Protein AF-A0A2X4TNL6-F1 (afdb_monomer_lite)

Sequence (134 aa):
MRFVDEYRAPEQVMQLIERLRERAAHLPYTAERPLRIMEVCGGHTHAIFKFGLDQLLPENVEFIHGPGCPVCVLPMGRIDSCVEIASHPEVIFCTFGDAMRVPGKQGVAVAGQSARRGCPYCLFTDGRAEAGAG

Secondary structure (DSSP, 8-state):
-TTTTGGG-HHHHHHHHHHHHHHHTTSS--SSS-EEEEE--HHHHHHHHHHTHHHHS-TTEEEEE-S--TTTT--HHHHHHHHHHTT-TT--EEEETTGGG-B-TTS-BHHHHHHHHT--EEEEETTEEEEE--

Radius of gyration: 21.75 Å; chains: 1; bounding box: 44×30×56 Å

Organism: NCBI:txid59203

Foldseek 3Di:
DVCPCVVPPVVVVLVVLVVQVVVLVPDPFDLVRAAEDEDQAVVVVCVCVVVVVQVSHDSRYHYDYDNNDPLVPDDLVVQVVLLVQQLDQPDAAEEAPVQQCDAHPVRDGSVNNCVVRQHWYWHCDPNDTHIDTD

pLDDT: mean 88.65, std 8.31, range [55.06, 96.75]

InterPro domains:
  IPR002780 Hydrogenase formation HypD protein [PF01924] (14-107)
  IPR002780 Hydrogenase formation HypD protein [PTHR30149] (1-107)
  IPR042243 HypD, domain 1 [G3DSA:3.40.50.11750] (1-112)

Structure (mmCIF, N/CA/C/O backbone):
data_AF-A0A2X4TNL6-F1
#
_entry.id   AF-A0A2X4TNL6-F1
#
loop_
_atom_site.group_PDB
_atom_site.id
_atom_site.type_symbol
_atom_site.label_atom_id
_atom_site.label_alt_id
_atom_site.label_comp_id
_atom_site.label_asym_id
_atom_site.label_entity_id
_atom_site.label_seq_id
_atom_site.pdbx_PDB_ins_code
_atom_site.Cartn_x
_atom_site.Cartn_y
_atom_site.Cartn_z
_atom_site.occupancy
_atom_site.B_iso_or_equiv
_atom_site.auth_seq_id
_atom_site.auth_comp_id
_atom_site.auth_asym_id
_atom_site.auth_atom_id
_atom_site.pdbx_PDB_model_num
ATOM 1 N N . MET A 1 1 ? -13.263 -16.300 -10.314 1.00 64.06 1 MET A N 1
ATOM 2 C CA . MET A 1 1 ? -13.152 -15.074 -11.145 1.00 64.06 1 MET A CA 1
ATOM 3 C C . MET A 1 1 ? -12.959 -15.505 -12.596 1.00 64.06 1 MET A C 1
ATOM 5 O O . MET A 1 1 ? -12.235 -16.463 -12.811 1.00 64.06 1 MET A O 1
ATOM 9 N N . ARG A 1 2 ? -13.603 -14.848 -13.571 1.00 68.31 2 ARG A N 1
ATOM 10 C CA . ARG A 1 2 ? -13.721 -15.333 -14.966 1.00 68.31 2 ARG A CA 1
ATOM 11 C C . ARG A 1 2 ? -12.469 -15.144 -15.854 1.00 68.31 2 ARG A C 1
ATOM 13 O O . ARG A 1 2 ? -12.486 -15.604 -16.982 1.00 68.31 2 ARG A O 1
ATOM 20 N N . PHE A 1 3 ? -11.392 -14.531 -15.356 1.00 81.06 3 PHE A N 1
ATOM 21 C CA . PHE A 1 3 ? -10.193 -14.214 -16.160 1.00 81.06 3 PHE A CA 1
ATOM 22 C C . PHE A 1 3 ? -8.873 -14.393 -15.394 1.00 81.06 3 PHE A C 1
ATOM 24 O O . PHE A 1 3 ? -7.870 -13.765 -15.713 1.00 81.06 3 PHE A O 1
ATOM 31 N N . VAL A 1 4 ? -8.872 -15.194 -14.323 1.00 79.19 4 VAL A N 1
ATOM 32 C CA . VAL A 1 4 ? -7.678 -15.331 -13.469 1.00 79.19 4 VAL A CA 1
ATOM 33 C C . VAL A 1 4 ? -6.523 -15.959 -14.232 1.00 79.19 4 VAL A C 1
ATOM 35 O O . VAL A 1 4 ? -5.404 -15.480 -14.104 1.00 79.19 4 VAL A O 1
ATOM 38 N N . ASP A 1 5 ? -6.803 -17.001 -15.010 1.00 80.75 5 ASP A N 1
ATOM 39 C CA . ASP A 1 5 ? -5.764 -17.763 -15.699 1.00 80.75 5 ASP A CA 1
ATOM 40 C C . ASP A 1 5 ? -5.174 -16.967 -16.868 1.00 80.75 5 ASP A C 1
ATOM 42 O O . ASP A 1 5 ? -3.963 -16.944 -17.044 1.00 80.75 5 ASP A O 1
ATOM 46 N N . GLU A 1 6 ? -6.015 -16.230 -17.601 1.00 84.69 6 GLU A N 1
ATOM 47 C CA . GLU A 1 6 ? -5.588 -15.362 -18.703 1.00 84.69 6 GLU A CA 1
ATOM 48 C C . GLU A 1 6 ? -4.658 -14.246 -18.210 1.00 84.69 6 GLU A C 1
ATOM 50 O O . GLU A 1 6 ? -3.510 -14.174 -18.629 1.00 84.69 6 GLU A O 1
ATOM 55 N N . TYR A 1 7 ? -5.087 -13.437 -17.234 1.00 84.06 7 TYR A N 1
ATOM 56 C CA . TYR A 1 7 ? -4.267 -12.329 -16.718 1.00 84.06 7 TYR A CA 1
ATOM 57 C C . TYR A 1 7 ? -3.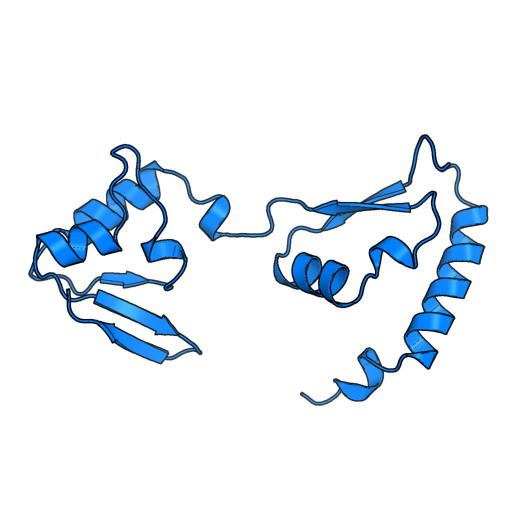088 -12.765 -15.835 1.00 84.06 7 TYR A C 1
ATOM 59 O O . TYR A 1 7 ? -2.334 -11.915 -15.356 1.00 84.06 7 TYR A O 1
ATOM 67 N N . ARG A 1 8 ? -2.924 -14.069 -15.588 1.00 84.12 8 ARG A N 1
ATOM 68 C CA . ARG A 1 8 ? -1.765 -14.642 -14.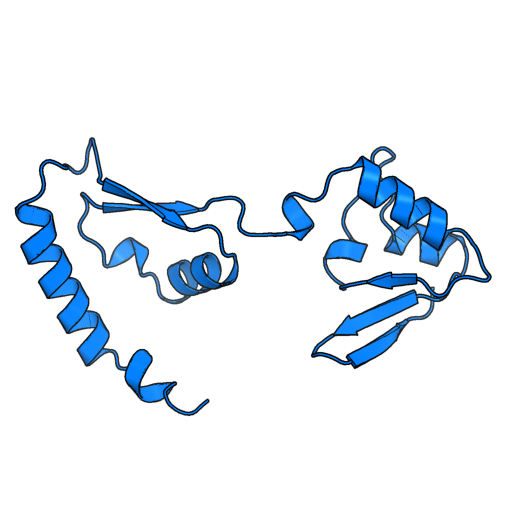886 1.00 84.12 8 ARG A CA 1
ATOM 69 C C . ARG A 1 8 ? -0.911 -15.536 -15.783 1.00 84.12 8 ARG A C 1
ATOM 71 O O . ARG A 1 8 ? 0.019 -16.158 -15.273 1.00 84.12 8 ARG A O 1
ATOM 78 N N . ALA A 1 9 ? -1.201 -15.592 -17.084 1.00 90.44 9 ALA A N 1
ATOM 79 C CA . ALA A 1 9 ? -0.437 -16.386 -18.032 1.00 90.44 9 ALA A CA 1
ATOM 80 C C . ALA A 1 9 ? 1.007 -15.851 -18.126 1.00 90.44 9 ALA A C 1
ATOM 82 O O . ALA A 1 9 ? 1.207 -14.699 -18.535 1.00 90.44 9 ALA A O 1
ATOM 83 N N . PRO A 1 10 ? 2.026 -16.648 -17.754 1.00 90.31 10 PRO A N 1
ATOM 84 C CA . PRO A 1 10 ? 3.409 -16.184 -17.726 1.00 90.31 10 PRO A CA 1
ATOM 85 C C . PRO A 1 10 ? 3.901 -15.774 -19.117 1.00 90.31 10 PRO A C 1
ATOM 87 O O . PRO A 1 10 ? 4.664 -14.820 -19.235 1.00 90.31 10 PRO A O 1
ATOM 90 N N . GLU A 1 11 ? 3.421 -16.423 -20.180 1.00 93.44 11 GLU A N 1
ATOM 91 C CA . GLU A 1 11 ? 3.791 -16.093 -21.557 1.00 93.44 11 GLU A CA 1
ATOM 92 C C . GLU A 1 11 ? 3.368 -14.665 -21.923 1.00 93.44 11 GLU A C 1
ATOM 94 O O . GLU A 1 11 ? 4.143 -13.921 -22.524 1.00 93.44 11 GLU A O 1
ATOM 99 N N . GLN A 1 12 ? 2.163 -14.256 -21.517 1.00 91.62 12 GLN A N 1
ATOM 100 C CA . GLN A 1 12 ? 1.649 -12.909 -21.774 1.00 91.62 12 GLN A CA 1
ATOM 101 C C . GLN A 1 12 ? 2.406 -11.855 -20.959 1.00 91.62 12 GLN A C 1
ATOM 103 O O . GLN A 1 12 ? 2.713 -10.777 -21.471 1.00 91.62 12 GLN A O 1
ATOM 108 N N . VAL A 1 13 ? 2.750 -12.176 -19.707 1.00 91.56 13 VAL A N 1
ATOM 109 C CA . VAL A 1 13 ? 3.561 -11.298 -18.853 1.00 91.56 13 VAL A CA 1
ATOM 110 C C . VAL A 1 13 ? 4.936 -11.076 -19.479 1.00 91.56 13 VAL A C 1
ATOM 112 O O . VAL A 1 13 ? 5.353 -9.931 -19.633 1.00 91.56 13 VAL A O 1
ATOM 115 N N . MET A 1 14 ? 5.617 -12.140 -19.911 1.00 92.75 14 MET A N 1
ATOM 116 C CA . MET A 1 14 ? 6.944 -12.022 -20.522 1.00 92.75 14 MET A CA 1
ATOM 117 C C . MET A 1 14 ? 6.908 -11.239 -21.841 1.00 92.75 14 MET A C 1
ATOM 119 O O . MET A 1 14 ? 7.765 -10.386 -22.063 1.00 92.75 14 MET A O 1
ATOM 123 N N . GLN A 1 15 ? 5.883 -11.438 -22.677 1.00 94.69 15 GLN A N 1
ATOM 124 C CA . GLN A 1 15 ? 5.680 -10.623 -23.883 1.00 94.69 15 GLN A CA 1
ATOM 125 C C . GLN A 1 15 ? 5.506 -9.132 -23.559 1.00 94.69 15 GLN A C 1
ATOM 127 O O . GLN A 1 15 ? 6.027 -8.271 -24.272 1.00 94.69 15 GLN A O 1
ATOM 132 N N . LEU A 1 16 ? 4.789 -8.810 -22.479 1.00 94.06 16 LEU A N 1
ATOM 133 C CA . LEU A 1 16 ? 4.620 -7.430 -22.037 1.00 94.06 16 LEU A CA 1
ATOM 134 C C . LEU A 1 16 ? 5.938 -6.832 -21.528 1.00 94.06 16 LEU A C 1
ATOM 136 O O . LEU A 1 16 ? 6.232 -5.682 -21.849 1.00 94.06 16 LEU A O 1
ATOM 140 N N . ILE A 1 17 ? 6.740 -7.599 -20.786 1.00 93.81 17 ILE A N 1
ATOM 141 C CA . ILE A 1 17 ? 8.054 -7.160 -20.295 1.00 93.81 17 ILE A CA 1
ATOM 142 C C . ILE A 1 17 ? 9.001 -6.824 -21.453 1.00 93.81 17 ILE A C 1
ATOM 144 O O . ILE A 1 17 ? 9.621 -5.760 -21.424 1.00 93.81 17 ILE A O 1
ATOM 148 N N . GLU A 1 18 ? 9.073 -7.651 -22.500 1.00 95.19 18 GLU A N 1
ATOM 149 C CA . GLU A 1 18 ? 9.909 -7.331 -23.669 1.00 95.19 18 GLU A CA 1
ATOM 150 C C . GLU A 1 18 ? 9.454 -6.039 -24.350 1.00 95.19 18 GLU A C 1
ATOM 152 O O . GLU A 1 18 ? 10.257 -5.145 -24.623 1.00 95.19 18 GLU A O 1
ATOM 157 N N . ARG A 1 19 ? 8.140 -5.869 -24.521 1.00 95.81 19 ARG A N 1
ATOM 158 C CA . ARG A 1 19 ? 7.587 -4.637 -25.088 1.00 95.81 19 ARG A CA 1
ATOM 159 C C . ARG A 1 19 ? 7.884 -3.412 -24.222 1.00 95.81 19 ARG A C 1
ATOM 161 O O . ARG A 1 19 ? 8.090 -2.318 -24.750 1.00 95.81 19 ARG A O 1
ATOM 168 N N . LEU A 1 20 ? 7.892 -3.569 -22.899 1.00 94.69 20 LEU A N 1
ATOM 169 C CA . LEU A 1 20 ? 8.273 -2.503 -21.976 1.00 94.69 20 LEU A CA 1
ATOM 170 C C . LEU A 1 20 ? 9.756 -2.151 -22.113 1.00 94.69 20 LEU A C 1
ATOM 172 O O . LEU A 1 20 ? 10.064 -0.963 -22.144 1.00 94.69 20 LEU A O 1
ATOM 176 N N . ARG A 1 21 ? 10.656 -3.131 -22.272 1.00 94.56 21 ARG A N 1
ATOM 177 C CA . ARG A 1 21 ? 12.091 -2.889 -22.520 1.00 94.56 21 ARG A CA 1
ATOM 178 C C . ARG A 1 21 ? 12.331 -2.115 -23.809 1.00 94.56 21 ARG A C 1
ATOM 180 O O . ARG A 1 21 ? 13.025 -1.100 -23.782 1.00 94.56 21 ARG A O 1
ATOM 187 N N . GLU A 1 22 ? 11.702 -2.534 -24.907 1.00 95.94 22 GLU A N 1
ATOM 188 C CA . GLU A 1 22 ? 11.789 -1.835 -26.195 1.00 95.94 22 GLU A CA 1
ATOM 189 C C . GLU A 1 22 ? 11.332 -0.376 -26.074 1.00 95.94 22 GLU A C 1
ATOM 191 O O . GLU A 1 22 ? 12.008 0.547 -26.522 1.00 95.94 22 GLU A O 1
ATOM 196 N N . ARG A 1 23 ? 10.187 -0.141 -25.423 1.00 95.12 23 ARG A N 1
ATOM 197 C CA . ARG A 1 23 ? 9.654 1.214 -25.232 1.00 95.12 23 ARG A CA 1
ATOM 198 C C . ARG A 1 23 ? 10.524 2.053 -24.303 1.00 95.12 23 ARG A C 1
ATOM 200 O O . ARG A 1 23 ? 10.742 3.227 -24.593 1.00 95.12 23 ARG A O 1
ATOM 207 N N . ALA A 1 24 ? 11.003 1.471 -23.208 1.00 94.25 24 ALA A N 1
ATOM 208 C CA . ALA A 1 24 ? 11.782 2.175 -22.200 1.00 94.25 24 ALA A CA 1
ATOM 209 C C . ALA A 1 24 ? 13.129 2.667 -22.743 1.00 94.25 24 ALA A C 1
ATOM 211 O O . ALA A 1 24 ? 13.577 3.737 -22.336 1.00 94.25 24 ALA A O 1
ATOM 212 N N . ALA A 1 25 ? 13.725 1.961 -23.711 1.00 93.44 25 ALA A N 1
ATOM 213 C CA . ALA A 1 25 ? 14.950 2.385 -24.395 1.00 93.44 25 ALA A CA 1
ATOM 214 C C . ALA A 1 25 ? 14.795 3.699 -25.188 1.00 93.44 25 ALA A C 1
ATOM 216 O O . ALA A 1 25 ? 15.779 4.385 -25.456 1.00 93.44 25 ALA A O 1
ATOM 217 N N . HIS A 1 26 ? 13.567 4.069 -25.561 1.00 95.31 26 HIS A N 1
ATOM 218 C CA . HIS A 1 26 ? 13.277 5.307 -26.290 1.00 95.31 26 HIS A CA 1
ATOM 219 C C . HIS A 1 26 ? 12.884 6.478 -25.382 1.00 95.31 26 HIS A C 1
ATOM 221 O O . HIS A 1 26 ? 12.623 7.577 -25.876 1.00 95.31 26 HIS A O 1
ATOM 227 N N . LEU A 1 27 ? 12.804 6.262 -24.068 1.00 94.31 27 LEU A N 1
ATOM 228 C CA . LEU A 1 27 ? 12.458 7.310 -23.118 1.00 94.31 27 LEU A CA 1
ATOM 229 C C . LEU A 1 27 ? 13.718 8.022 -22.601 1.00 94.31 27 LEU A C 1
ATOM 231 O O . LEU A 1 27 ? 14.768 7.399 -22.462 1.00 94.31 27 LEU A O 1
ATOM 235 N N . PRO A 1 28 ? 13.632 9.313 -22.235 1.00 96.00 28 PRO A N 1
ATOM 236 C CA . PRO A 1 28 ? 14.771 10.085 -21.736 1.00 96.00 28 PRO A CA 1
ATOM 237 C C . PRO A 1 28 ? 15.074 9.806 -20.247 1.00 96.00 28 PRO A C 1
ATOM 239 O O . PRO A 1 28 ? 15.390 10.733 -19.495 1.00 96.00 28 PRO A O 1
ATOM 242 N N . TYR A 1 29 ? 14.934 8.557 -19.797 1.00 96.75 29 TYR A N 1
ATOM 243 C CA . TYR A 1 29 ? 15.192 8.120 -18.420 1.00 96.75 29 TYR A CA 1
ATOM 244 C C . TYR A 1 29 ? 16.347 7.122 -18.395 1.00 96.75 29 TYR A C 1
ATOM 246 O O . TYR A 1 29 ? 16.470 6.288 -19.293 1.00 96.75 29 TYR A O 1
ATOM 254 N N . THR A 1 30 ? 17.174 7.199 -17.356 1.00 95.44 30 THR A N 1
ATOM 255 C CA . THR A 1 30 ? 18.348 6.335 -17.150 1.00 95.44 30 THR A CA 1
ATOM 256 C C . THR A 1 30 ? 18.246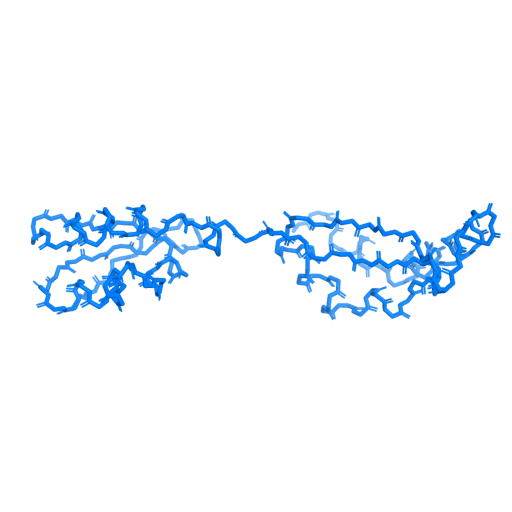 5.625 -15.804 1.00 95.44 30 THR A C 1
ATOM 258 O O . THR A 1 30 ? 17.350 5.936 -15.021 1.00 95.44 30 THR A O 1
ATOM 261 N N . ALA A 1 31 ? 19.160 4.700 -15.512 1.00 93.56 31 ALA A N 1
ATOM 262 C CA . ALA A 1 31 ? 19.216 4.045 -14.205 1.00 93.56 31 ALA A CA 1
ATOM 263 C C . ALA A 1 31 ? 19.464 5.049 -13.057 1.00 93.56 31 ALA A C 1
ATOM 265 O O . ALA A 1 31 ? 18.923 4.902 -11.967 1.00 93.56 31 ALA A O 1
ATOM 266 N N . GLU A 1 32 ? 20.219 6.127 -13.303 1.00 96.19 32 GLU A N 1
ATOM 267 C CA . GLU A 1 32 ? 20.485 7.182 -12.311 1.00 96.19 32 GLU A CA 1
ATOM 268 C C . GLU A 1 32 ? 19.304 8.150 -12.141 1.00 96.19 32 GLU A C 1
ATOM 270 O O . GLU A 1 32 ? 19.196 8.846 -11.128 1.00 96.19 32 GLU A O 1
ATOM 275 N N . ARG A 1 33 ? 18.420 8.228 -13.143 1.00 96.50 33 ARG A N 1
ATOM 276 C CA . ARG A 1 33 ? 17.232 9.089 -13.140 1.00 96.50 33 ARG A CA 1
ATOM 277 C C . ARG A 1 33 ? 16.042 8.354 -13.771 1.00 96.50 33 ARG A C 1
ATOM 279 O O . ARG A 1 33 ? 15.629 8.713 -14.884 1.00 96.50 33 ARG A O 1
ATOM 286 N N . PRO A 1 34 ? 15.500 7.338 -13.079 1.00 96.44 34 PRO A N 1
ATOM 287 C CA . PRO A 1 34 ? 14.482 6.464 -13.640 1.00 96.44 34 PRO A CA 1
ATOM 288 C C . PRO A 1 34 ? 13.130 7.171 -13.777 1.00 96.44 34 PRO A C 1
ATOM 290 O O . PRO A 1 34 ? 12.829 8.156 -13.090 1.00 96.44 34 PRO A O 1
ATOM 293 N N . LEU A 1 35 ? 12.283 6.642 -14.661 1.00 96.75 35 LEU A N 1
ATOM 294 C CA . LEU A 1 35 ? 10.861 6.955 -14.687 1.00 96.75 35 LEU A CA 1
ATOM 295 C C . LEU A 1 35 ? 10.213 6.372 -13.435 1.00 96.75 35 LEU A C 1
ATOM 297 O O . LEU A 1 35 ? 10.129 5.157 -13.275 1.00 96.75 35 LEU A O 1
ATOM 301 N N . ARG A 1 36 ? 9.713 7.250 -12.574 1.00 96.12 36 ARG A N 1
ATOM 302 C CA . ARG A 1 36 ? 9.075 6.865 -11.318 1.00 96.12 36 ARG A CA 1
ATOM 303 C C . ARG A 1 36 ? 7.572 6.728 -11.490 1.00 96.12 36 ARG A C 1
ATOM 305 O O . ARG A 1 36 ? 6.893 7.706 -11.803 1.00 96.12 36 ARG A O 1
ATOM 312 N N . ILE A 1 37 ? 7.058 5.528 -11.249 1.00 95.56 37 ILE A N 1
ATOM 313 C CA . ILE A 1 37 ? 5.629 5.215 -11.304 1.00 95.56 37 ILE A CA 1
ATOM 314 C C . ILE A 1 37 ? 5.152 4.954 -9.884 1.00 95.56 37 ILE A C 1
ATOM 316 O O . ILE A 1 37 ? 5.547 3.973 -9.261 1.00 95.56 37 ILE A O 1
ATOM 320 N N . MET A 1 38 ? 4.298 5.834 -9.365 1.00 96.50 38 MET A N 1
ATOM 321 C CA . MET A 1 38 ? 3.734 5.659 -8.033 1.00 96.50 38 MET A CA 1
ATOM 322 C C . MET A 1 38 ? 2.431 4.865 -8.091 1.00 96.50 38 MET A C 1
ATOM 324 O O . MET A 1 38 ? 1.502 5.238 -8.807 1.00 96.50 38 MET A O 1
ATOM 328 N N . GLU A 1 39 ? 2.346 3.810 -7.289 1.00 95.69 39 GLU A N 1
ATOM 329 C CA . GLU A 1 39 ? 1.091 3.126 -6.981 1.00 95.69 39 GLU A CA 1
ATOM 330 C C . GLU A 1 39 ? 0.592 3.526 -5.585 1.00 95.69 39 GLU A C 1
ATOM 332 O O . GLU A 1 39 ? 1.376 3.918 -4.723 1.00 95.69 39 GLU A O 1
ATOM 337 N N . VAL A 1 40 ? -0.727 3.490 -5.377 1.00 96.44 40 VAL A N 1
ATOM 338 C CA . VAL A 1 40 ? -1.374 3.895 -4.115 1.00 96.44 40 VAL A CA 1
ATOM 339 C C . VAL A 1 40 ? -2.443 2.868 -3.728 1.00 96.44 40 VAL A C 1
ATOM 341 O O . VAL A 1 40 ? -3.564 3.203 -3.353 1.00 96.44 40 VAL A O 1
ATOM 344 N N . CYS A 1 41 ? -2.128 1.583 -3.876 1.00 96.06 41 CYS A N 1
ATOM 345 C CA . CYS A 1 41 ? -3.028 0.492 -3.526 1.00 96.06 41 CYS A CA 1
ATOM 346 C C . CYS A 1 41 ? -2.231 -0.654 -2.909 1.00 96.06 41 CYS A C 1
ATOM 348 O O . CYS A 1 41 ? -1.478 -1.328 -3.607 1.00 96.06 41 CYS A O 1
ATOM 350 N N . GLY A 1 42 ? -2.485 -0.968 -1.634 1.00 93.69 42 GLY A N 1
ATOM 351 C CA . GLY A 1 42 ? -1.794 -2.076 -0.961 1.00 93.69 42 GLY A CA 1
ATOM 352 C C . GLY A 1 42 ? -1.918 -3.426 -1.687 1.00 93.69 42 GLY A C 1
ATOM 353 O O . GLY A 1 42 ? -1.011 -4.251 -1.618 1.00 93.69 42 GLY A O 1
ATOM 354 N N . GLY A 1 43 ? -3.002 -3.642 -2.443 1.00 94.50 43 GLY A N 1
ATOM 355 C CA . GLY A 1 43 ? -3.159 -4.821 -3.299 1.00 94.50 43 GLY A CA 1
ATOM 356 C C . GLY A 1 43 ? -2.174 -4.862 -4.473 1.00 94.50 43 GLY A C 1
ATOM 357 O O . GLY A 1 43 ? -1.661 -5.933 -4.798 1.00 94.50 43 GLY A O 1
ATOM 358 N N . HIS A 1 44 ? -1.862 -3.712 -5.077 1.00 95.69 44 HIS A N 1
ATOM 359 C CA . HIS A 1 44 ? -0.824 -3.608 -6.103 1.00 95.69 44 HIS A CA 1
ATOM 360 C C . HIS A 1 44 ? 0.563 -3.777 -5.500 1.00 95.69 44 HIS A C 1
ATOM 362 O O . HIS A 1 44 ? 1.327 -4.581 -6.025 1.00 95.69 44 HIS A O 1
ATOM 368 N N . THR A 1 45 ? 0.860 -3.114 -4.374 1.00 95.25 45 THR A N 1
ATOM 369 C CA . THR A 1 45 ? 2.109 -3.329 -3.628 1.00 95.25 45 THR A CA 1
ATOM 370 C C . THR A 1 45 ? 2.320 -4.823 -3.376 1.00 95.25 45 THR A C 1
ATOM 372 O O . THR A 1 45 ? 3.350 -5.386 -3.742 1.00 95.25 45 THR A O 1
ATOM 375 N N . HIS A 1 46 ? 1.301 -5.502 -2.835 1.00 94.94 46 HIS A N 1
ATOM 376 C CA . HIS A 1 46 ? 1.356 -6.935 -2.564 1.00 94.94 46 HIS A CA 1
ATOM 377 C C . HIS A 1 46 ? 1.617 -7.756 -3.830 1.00 94.94 46 HIS A C 1
ATOM 379 O O . HIS A 1 46 ? 2.454 -8.653 -3.803 1.00 94.94 46 HIS A O 1
ATOM 385 N N . ALA A 1 47 ? 0.928 -7.463 -4.937 1.00 93.25 47 ALA A N 1
ATOM 386 C CA . ALA A 1 47 ? 1.125 -8.174 -6.197 1.00 93.25 47 ALA A CA 1
ATOM 387 C C . ALA A 1 47 ? 2.533 -7.958 -6.780 1.00 93.25 47 ALA A C 1
ATOM 389 O O . ALA A 1 47 ? 3.165 -8.932 -7.181 1.00 93.25 47 ALA A O 1
ATOM 390 N N . ILE A 1 48 ? 3.036 -6.720 -6.782 1.00 94.00 48 ILE A N 1
ATOM 391 C CA . ILE A 1 48 ? 4.371 -6.368 -7.288 1.00 94.00 48 ILE A CA 1
ATOM 392 C C . ILE A 1 48 ? 5.439 -7.171 -6.548 1.00 94.00 48 ILE A C 1
ATOM 394 O O . ILE A 1 48 ? 6.207 -7.877 -7.196 1.00 94.00 48 ILE A O 1
ATOM 398 N N . PHE A 1 49 ? 5.427 -7.149 -5.212 1.00 93.75 49 PHE A N 1
ATOM 399 C CA . PHE A 1 49 ? 6.398 -7.898 -4.411 1.00 93.75 49 PHE A CA 1
ATOM 400 C C . PHE A 1 49 ? 6.213 -9.410 -4.524 1.00 93.75 49 PHE A C 1
ATOM 402 O O . PHE A 1 49 ? 7.187 -10.144 -4.670 1.00 93.75 49 PHE A O 1
ATOM 409 N N . LYS A 1 50 ? 4.968 -9.898 -4.479 1.00 93.38 50 LYS A N 1
ATOM 410 C CA . LYS A 1 50 ? 4.672 -11.336 -4.546 1.00 93.38 50 LYS A CA 1
ATOM 411 C C . LYS A 1 50 ? 5.171 -11.975 -5.839 1.00 93.38 50 LYS A C 1
ATOM 413 O O . LYS A 1 50 ? 5.594 -13.127 -5.812 1.00 93.38 50 LYS A O 1
ATOM 418 N N . PHE A 1 51 ? 5.074 -11.255 -6.953 1.00 91.31 51 PHE A N 1
ATOM 419 C CA . PHE A 1 51 ? 5.489 -11.740 -8.267 1.00 91.31 51 PHE A CA 1
ATOM 420 C C . PHE A 1 51 ? 6.851 -11.191 -8.716 1.00 91.31 51 PHE A C 1
ATOM 422 O O . PHE A 1 51 ? 7.272 -11.502 -9.825 1.00 91.31 51 PHE A O 1
ATOM 429 N N . GLY A 1 52 ? 7.536 -10.399 -7.880 1.00 91.94 52 GLY A N 1
ATOM 430 C CA . GLY A 1 52 ? 8.842 -9.811 -8.197 1.00 91.94 52 GLY A CA 1
ATOM 431 C C . GLY A 1 52 ? 8.832 -8.947 -9.459 1.00 91.94 52 GLY A C 1
ATOM 432 O O . GLY A 1 52 ? 9.786 -8.978 -10.233 1.00 91.94 52 GLY A O 1
ATOM 433 N N . LEU A 1 53 ? 7.731 -8.233 -9.727 1.00 91.31 53 LEU A N 1
ATOM 434 C CA . LEU A 1 53 ? 7.575 -7.469 -10.972 1.00 91.31 53 LEU A CA 1
ATOM 435 C C . LEU A 1 53 ? 8.577 -6.315 -11.074 1.00 91.31 53 LEU A C 1
ATOM 437 O O . LEU A 1 53 ? 8.980 -5.957 -12.174 1.00 91.31 53 LEU A O 1
ATOM 441 N N . ASP A 1 54 ? 8.992 -5.767 -9.935 1.00 91.06 54 ASP A N 1
ATOM 442 C CA . ASP A 1 54 ? 10.053 -4.767 -9.812 1.00 91.06 54 ASP A CA 1
ATOM 443 C C . ASP A 1 54 ? 11.385 -5.248 -10.409 1.00 91.06 54 ASP A C 1
ATOM 445 O O . ASP A 1 54 ? 12.074 -4.475 -11.066 1.00 91.06 54 ASP A O 1
ATOM 449 N N . GLN A 1 55 ? 11.705 -6.535 -10.264 1.00 91.25 55 GLN A N 1
ATOM 450 C CA . GLN A 1 55 ? 12.933 -7.143 -10.792 1.00 91.25 55 GLN A CA 1
ATOM 451 C C . GLN A 1 55 ? 12.861 -7.464 -12.291 1.00 91.25 55 GLN A C 1
ATOM 453 O O . GLN A 1 55 ? 13.886 -7.720 -12.920 1.00 91.25 55 GLN A O 1
ATOM 458 N N . LEU A 1 56 ? 11.660 -7.489 -12.875 1.00 92.00 56 LEU A N 1
ATOM 459 C CA . LEU A 1 56 ? 11.467 -7.790 -14.297 1.00 92.00 56 LEU A CA 1
ATOM 460 C C . LEU A 1 56 ? 11.507 -6.538 -15.179 1.00 92.00 56 LEU A C 1
ATOM 462 O O . LEU A 1 56 ? 11.684 -6.650 -16.398 1.00 92.00 56 LEU A O 1
ATOM 466 N N . LEU A 1 57 ? 11.320 -5.362 -14.579 1.00 91.69 57 LEU A N 1
ATOM 467 C CA . LEU A 1 57 ? 11.280 -4.093 -15.287 1.00 91.69 57 LEU A CA 1
ATOM 468 C C . LEU A 1 57 ? 12.665 -3.647 -15.789 1.00 91.69 57 LEU A C 1
ATOM 470 O O . LEU A 1 57 ? 13.694 -4.063 -15.261 1.00 91.69 57 LEU A O 1
ATOM 474 N N . PRO A 1 58 ? 12.706 -2.784 -16.820 1.00 93.12 58 PRO A N 1
ATOM 475 C CA . PRO A 1 58 ? 13.933 -2.101 -17.223 1.00 93.12 58 PRO A CA 1
ATOM 476 C C . PRO A 1 58 ? 14.505 -1.249 -16.078 1.00 93.12 58 PRO A C 1
ATOM 478 O O . PRO A 1 58 ? 13.746 -0.581 -15.382 1.00 93.12 58 PRO A O 1
ATOM 481 N N . GLU A 1 59 ? 15.834 -1.183 -15.942 1.00 93.25 59 GLU A N 1
ATOM 482 C CA . GLU A 1 59 ? 16.518 -0.441 -14.860 1.00 93.25 59 GLU A CA 1
ATOM 483 C C . GLU A 1 59 ? 16.203 1.066 -14.832 1.00 93.25 59 GLU A C 1
ATOM 485 O O . GLU A 1 59 ? 16.368 1.727 -13.811 1.00 93.25 59 GLU A O 1
ATOM 490 N N . ASN A 1 60 ? 15.733 1.629 -15.948 1.00 94.81 60 ASN A N 1
ATOM 491 C CA . ASN A 1 60 ? 15.313 3.025 -16.036 1.00 94.81 60 ASN A CA 1
ATOM 492 C C . ASN A 1 60 ? 13.834 3.254 -15.667 1.00 94.81 60 ASN A C 1
ATOM 494 O O . ASN A 1 60 ? 13.305 4.339 -15.928 1.00 94.81 60 ASN A O 1
ATOM 498 N N . VAL A 1 61 ? 13.164 2.267 -15.066 1.00 95.69 61 VAL A N 1
ATOM 499 C CA . VAL A 1 61 ? 11.801 2.358 -14.528 1.00 95.69 61 VAL A CA 1
ATOM 500 C C . VAL A 1 61 ? 11.803 1.902 -13.071 1.00 95.69 61 VAL A C 1
ATOM 502 O O . VAL A 1 61 ? 12.275 0.821 -12.746 1.00 95.69 61 VAL A O 1
ATOM 505 N N . GLU A 1 62 ? 11.233 2.718 -12.192 1.00 94.81 62 GLU A N 1
ATOM 506 C CA . GLU A 1 62 ? 11.196 2.481 -10.748 1.00 94.81 62 GLU A CA 1
ATOM 507 C C . GLU A 1 62 ? 9.752 2.591 -10.240 1.00 94.81 62 GLU A C 1
ATOM 509 O O . GLU A 1 62 ? 9.045 3.559 -10.547 1.00 94.81 62 GLU A O 1
ATOM 514 N N . PHE A 1 63 ? 9.309 1.623 -9.434 1.00 95.69 63 PHE A N 1
ATOM 515 C CA . PHE A 1 63 ? 8.050 1.746 -8.702 1.00 95.69 63 PHE A CA 1
ATOM 516 C C . PHE A 1 63 ? 8.248 2.509 -7.394 1.00 95.69 63 PHE A C 1
ATOM 518 O O . PHE A 1 63 ? 9.159 2.229 -6.621 1.00 95.69 63 PHE A O 1
ATOM 525 N N . ILE A 1 64 ? 7.334 3.437 -7.116 1.00 95.69 64 ILE A N 1
ATOM 526 C CA . ILE A 1 64 ? 7.209 4.084 -5.813 1.00 95.69 64 ILE A CA 1
ATOM 527 C C . ILE A 1 64 ? 5.939 3.578 -5.138 1.00 95.69 64 ILE A C 1
ATOM 529 O O . ILE A 1 64 ? 4.840 3.688 -5.683 1.00 95.69 64 ILE A O 1
ATOM 533 N N . HIS A 1 65 ? 6.086 3.077 -3.918 1.00 94.69 65 HIS A N 1
ATOM 534 C CA . HIS A 1 65 ? 4.969 2.614 -3.105 1.00 94.69 65 HIS A CA 1
ATOM 535 C C . HIS A 1 65 ? 4.427 3.773 -2.275 1.00 94.69 65 HIS A C 1
ATOM 537 O O . HIS A 1 65 ? 5.023 4.195 -1.283 1.00 94.69 65 HIS A O 1
ATOM 543 N N . GLY A 1 66 ? 3.320 4.340 -2.740 1.00 94.69 66 GLY A N 1
ATOM 544 C CA . GLY A 1 66 ? 2.621 5.421 -2.070 1.00 94.69 66 GLY A CA 1
ATOM 545 C C . GLY A 1 66 ? 1.788 4.940 -0.874 1.00 94.69 66 GLY A C 1
ATOM 546 O O . GLY A 1 66 ? 1.763 3.756 -0.532 1.00 94.69 66 GLY A O 1
ATOM 547 N N . PRO A 1 67 ? 1.055 5.857 -0.224 1.00 95.06 67 PRO A N 1
ATOM 548 C CA . PRO A 1 67 ? 0.228 5.556 0.942 1.00 95.06 67 PRO A CA 1
ATOM 549 C C . PRO A 1 67 ? -1.076 4.820 0.565 1.00 95.06 67 PRO A C 1
ATOM 551 O O . PRO A 1 67 ? -2.173 5.354 0.692 1.00 95.06 67 PRO A O 1
ATOM 554 N N . GLY A 1 68 ? -0.969 3.577 0.089 1.00 93.00 68 GLY A N 1
ATOM 555 C CA . GLY A 1 68 ? -2.097 2.767 -0.393 1.00 93.00 68 GLY A CA 1
ATOM 556 C C . GLY A 1 68 ? -2.882 2.003 0.678 1.00 93.00 68 GLY A C 1
ATOM 557 O O . GLY A 1 68 ? -3.759 1.208 0.339 1.00 93.00 68 GLY A O 1
ATOM 558 N N . CYS A 1 69 ? -2.548 2.193 1.955 1.00 93.94 69 CYS A N 1
ATOM 559 C CA . CYS A 1 69 ? -3.170 1.519 3.092 1.00 93.94 69 CYS A CA 1
ATOM 560 C C . CYS A 1 69 ? -4.066 2.511 3.857 1.00 93.94 69 CYS A C 1
ATOM 562 O O . CYS A 1 69 ? -3.530 3.387 4.542 1.00 93.94 69 CYS A O 1
ATOM 564 N N . PRO A 1 70 ? -5.408 2.386 3.794 1.00 92.75 70 PRO A N 1
ATOM 565 C CA . PRO A 1 70 ? -6.323 3.351 4.414 1.00 92.75 70 PRO A CA 1
ATOM 566 C C . PRO A 1 70 ? -6.191 3.400 5.942 1.00 92.75 70 PRO A C 1
ATOM 568 O O . PRO A 1 70 ? -6.345 4.459 6.544 1.00 92.75 70 PRO A O 1
ATOM 571 N N . VAL A 1 71 ? -5.856 2.270 6.570 1.00 93.31 71 VAL A N 1
ATOM 572 C CA . VAL A 1 71 ? -5.635 2.171 8.020 1.00 93.31 71 VAL A CA 1
ATOM 573 C C . VAL A 1 71 ? -4.332 2.854 8.438 1.00 93.31 71 VAL A C 1
ATOM 575 O O . VAL A 1 71 ? -4.285 3.534 9.458 1.00 93.31 71 VAL A O 1
ATOM 578 N N . CYS A 1 72 ? -3.284 2.735 7.624 1.00 91.38 72 CYS A N 1
ATOM 579 C CA . CYS A 1 72 ? -1.957 3.272 7.915 1.00 91.38 72 CYS A CA 1
ATOM 580 C C . CYS A 1 72 ? -1.910 4.808 7.854 1.00 91.38 72 CYS A C 1
ATOM 582 O O . CYS A 1 72 ? -1.054 5.422 8.483 1.00 91.38 72 CYS A O 1
ATOM 584 N N . VAL A 1 73 ? -2.828 5.428 7.106 1.00 93.69 73 VAL A N 1
ATOM 585 C CA . VAL A 1 73 ? -2.971 6.892 7.013 1.00 93.69 73 VAL A CA 1
ATOM 586 C C . VAL A 1 73 ? -4.090 7.451 7.887 1.00 93.69 73 VAL A C 1
ATOM 588 O O . VAL A 1 73 ? -4.411 8.639 7.796 1.00 93.69 73 VAL A O 1
ATOM 591 N N . LEU A 1 74 ? -4.712 6.618 8.723 1.00 92.50 74 LEU A N 1
ATOM 592 C CA . LEU A 1 74 ? -5.800 7.058 9.581 1.00 92.50 74 LEU A CA 1
ATOM 593 C C . LEU A 1 74 ? -5.271 8.086 10.602 1.00 92.50 74 LEU A C 1
ATOM 595 O O . LEU A 1 74 ? -4.328 7.790 11.338 1.00 92.50 74 LEU A O 1
ATOM 599 N N . PRO A 1 75 ? -5.857 9.296 10.691 1.00 93.25 75 PRO A N 1
ATOM 600 C CA . PRO A 1 75 ? -5.394 10.293 11.648 1.00 93.25 75 PRO A CA 1
ATOM 601 C C . PRO A 1 75 ? -5.544 9.789 13.084 1.00 93.25 75 PRO A C 1
ATOM 603 O O . PRO A 1 75 ? -6.611 9.303 13.455 1.00 93.25 75 PRO A O 1
ATOM 606 N N . MET A 1 76 ? -4.530 10.004 13.928 1.00 92.56 76 MET A N 1
ATOM 607 C CA . MET A 1 76 ? -4.558 9.567 15.335 1.00 92.56 76 MET A CA 1
ATOM 608 C C . MET A 1 76 ? -5.812 10.033 16.089 1.00 92.56 76 MET A C 1
ATOM 610 O O . MET A 1 76 ? -6.394 9.266 16.845 1.00 92.56 76 MET A O 1
ATOM 614 N N . GLY A 1 77 ? -6.293 11.255 15.826 1.00 93.62 77 GLY A N 1
ATOM 615 C CA . GLY A 1 77 ? -7.520 11.762 16.450 1.00 93.62 77 GLY A CA 1
ATOM 616 C C . GLY A 1 77 ? -8.782 10.960 16.105 1.00 93.62 77 GLY A C 1
ATOM 617 O O . GLY A 1 77 ? -9.701 10.917 16.911 1.00 93.62 77 GLY A O 1
ATOM 618 N N . ARG A 1 78 ? -8.832 10.290 14.943 1.00 93.62 78 ARG A N 1
ATOM 619 C CA . ARG A 1 78 ? -9.938 9.380 14.597 1.00 93.62 78 ARG A CA 1
ATOM 620 C C . ARG A 1 78 ? -9.876 8.099 15.419 1.00 93.62 78 ARG A C 1
ATOM 622 O O . ARG A 1 78 ? -10.915 7.629 15.864 1.00 93.62 78 ARG A O 1
ATOM 629 N N . ILE A 1 79 ? -8.673 7.576 15.648 1.00 93.56 79 ILE A N 1
ATOM 630 C CA . ILE A 1 79 ? -8.462 6.396 16.491 1.00 93.56 79 ILE A CA 1
ATOM 631 C C . ILE A 1 79 ? -8.859 6.707 17.933 1.00 93.56 79 ILE A C 1
ATOM 633 O O . ILE A 1 79 ? -9.565 5.911 18.542 1.00 93.56 79 ILE A O 1
ATOM 637 N N . ASP A 1 80 ? -8.486 7.882 18.449 1.00 93.31 80 ASP A N 1
ATOM 638 C CA . ASP A 1 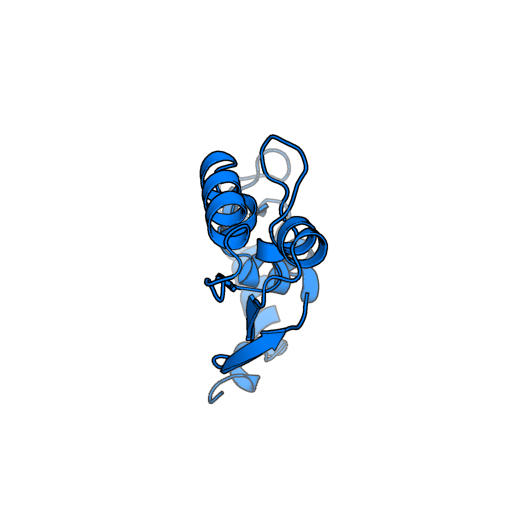80 ? -8.884 8.322 19.790 1.00 93.31 80 ASP A CA 1
ATOM 639 C C . ASP A 1 80 ? -10.417 8.345 19.940 1.00 93.31 80 ASP A C 1
ATOM 641 O O . ASP A 1 80 ? -10.945 7.797 20.904 1.00 93.31 80 ASP A O 1
ATOM 645 N N . SER A 1 81 ? -11.144 8.890 18.953 1.00 93.50 81 SER A N 1
ATOM 646 C CA . SER A 1 81 ? -12.615 8.855 18.950 1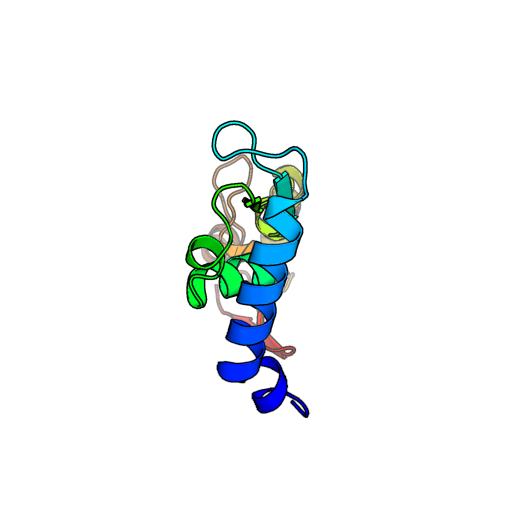.00 93.50 81 SER A CA 1
ATOM 647 C C . SER A 1 81 ? -13.171 7.427 18.920 1.00 93.50 81 SER A C 1
ATOM 649 O O . SER A 1 81 ? -14.155 7.135 19.591 1.00 93.50 81 SER A O 1
ATOM 651 N N . CYS A 1 82 ? -12.554 6.512 18.166 1.00 92.75 82 CYS A N 1
ATOM 652 C CA . CYS A 1 82 ? -12.956 5.103 18.157 1.00 92.75 82 CYS A CA 1
ATOM 653 C C . CYS A 1 82 ? -12.728 4.428 19.517 1.00 92.75 82 CYS A C 1
ATOM 655 O O . CYS A 1 82 ? -13.583 3.672 19.971 1.00 92.75 82 CYS A O 1
ATOM 657 N N . VAL A 1 83 ? -11.600 4.713 20.173 1.00 91.69 83 VAL A N 1
ATOM 658 C CA . VAL A 1 83 ? -11.279 4.216 21.519 1.00 91.69 83 VAL A CA 1
ATOM 659 C C . VAL A 1 83 ? -12.289 4.731 22.544 1.00 91.69 83 VAL A C 1
ATOM 661 O O . VAL A 1 83 ? -12.749 3.959 23.382 1.00 91.69 83 VAL A O 1
ATOM 664 N N . GLU A 1 84 ? -12.665 6.007 22.466 1.00 92.06 84 GLU A N 1
ATOM 665 C CA . GLU A 1 84 ? -13.695 6.597 23.323 1.00 92.06 84 GLU A CA 1
ATOM 666 C C . GLU A 1 84 ? -15.044 5.891 23.138 1.00 92.06 84 GLU A C 1
ATOM 668 O O . GLU A 1 84 ? -15.606 5.390 24.110 1.00 92.06 84 GLU A O 1
ATOM 673 N N . ILE A 1 85 ? -15.517 5.748 21.897 1.00 90.69 85 ILE A N 1
ATOM 674 C CA . ILE A 1 85 ? -16.779 5.055 21.589 1.00 90.69 85 ILE A CA 1
ATOM 675 C C . ILE A 1 85 ? -16.747 3.604 22.092 1.00 90.69 85 ILE A C 1
ATOM 677 O O . ILE A 1 85 ? -17.692 3.152 22.730 1.00 90.69 85 ILE A O 1
ATOM 681 N N . ALA A 1 86 ? -15.646 2.883 21.864 1.00 88.94 86 ALA A N 1
ATOM 682 C CA . ALA A 1 86 ? -15.480 1.502 22.316 1.00 88.94 86 ALA A CA 1
ATOM 683 C C . ALA A 1 86 ? -15.346 1.362 23.844 1.00 88.94 86 ALA A C 1
ATOM 685 O O . ALA A 1 86 ? -15.357 0.247 24.364 1.00 88.94 86 ALA A O 1
ATOM 686 N N . SER A 1 87 ? -15.201 2.465 24.587 1.00 86.94 87 SER A N 1
ATOM 687 C CA . SER A 1 87 ? -15.129 2.435 26.050 1.00 86.94 87 SER A CA 1
ATOM 688 C C . SER A 1 87 ? -16.492 2.305 26.737 1.00 86.94 87 SER A C 1
ATOM 690 O O . SER A 1 87 ? -16.530 1.981 27.927 1.00 86.94 87 SER A O 1
ATOM 692 N N . HIS A 1 88 ? -17.578 2.530 25.995 1.00 87.31 88 HIS A N 1
ATOM 693 C CA . HIS A 1 88 ? -18.959 2.449 26.461 1.00 87.31 88 HIS A CA 1
ATOM 694 C C . HIS A 1 88 ? -19.458 0.992 26.482 1.00 87.31 88 HIS A C 1
ATOM 696 O O . HIS A 1 88 ? -19.549 0.384 25.416 1.00 87.31 88 HIS A O 1
ATOM 702 N N . PRO A 1 89 ? -19.790 0.408 27.653 1.00 82.56 89 PRO A N 1
ATOM 703 C CA . PRO A 1 89 ? -20.222 -0.993 27.761 1.00 82.56 89 PRO A CA 1
ATOM 704 C C . PRO A 1 89 ? -21.488 -1.346 26.965 1.00 82.56 89 PRO A C 1
ATOM 706 O O . PRO A 1 89 ? -21.707 -2.506 26.630 1.00 82.56 89 PRO A O 1
ATOM 709 N N . GLU A 1 90 ? -22.338 -0.358 26.688 1.00 86.69 90 GLU A N 1
ATOM 710 C CA . GLU A 1 90 ? -23.578 -0.490 25.922 1.00 86.69 90 GLU A CA 1
ATOM 711 C C . GLU A 1 90 ? -23.369 -0.497 24.399 1.00 86.69 90 GLU A C 1
ATOM 713 O O . GLU A 1 90 ? -24.313 -0.745 23.645 1.00 86.69 90 GLU A O 1
ATOM 718 N N . VAL A 1 91 ? -22.150 -0.213 23.935 1.00 86.88 91 VAL A N 1
ATOM 719 C CA . VAL A 1 91 ? -21.812 -0.117 22.515 1.00 86.88 91 VAL A CA 1
ATOM 720 C C . VAL A 1 91 ? -21.181 -1.418 22.039 1.00 86.88 91 VAL A C 1
ATOM 722 O O . VAL A 1 91 ? -20.224 -1.907 22.623 1.00 86.88 91 VAL A O 1
ATOM 725 N N . ILE A 1 92 ? -21.663 -1.942 20.911 1.00 87.56 92 ILE A N 1
ATOM 726 C CA . ILE A 1 92 ? -20.931 -2.950 20.138 1.00 87.56 92 ILE A CA 1
ATOM 727 C C . ILE A 1 92 ? -20.131 -2.204 19.073 1.00 87.56 92 ILE A C 1
ATOM 729 O O . ILE A 1 92 ? -20.702 -1.681 18.114 1.00 87.56 92 ILE A O 1
ATOM 733 N N . PHE A 1 93 ? -18.812 -2.118 19.247 1.00 88.69 93 PHE A N 1
ATOM 734 C CA . PHE A 1 93 ? -17.960 -1.398 18.300 1.00 88.69 93 PHE A CA 1
ATOM 735 C C . PHE A 1 93 ? -17.617 -2.276 17.094 1.00 88.69 93 PHE A C 1
ATOM 737 O O . PHE A 1 93 ? -17.025 -3.342 17.255 1.00 88.69 93 PHE A O 1
ATOM 744 N N . CYS A 1 94 ? -17.952 -1.823 15.885 1.00 89.50 94 CYS A N 1
ATOM 745 C CA . CYS A 1 94 ? -17.727 -2.583 14.656 1.00 89.50 94 CYS A CA 1
ATOM 746 C C . CYS A 1 94 ? -16.592 -1.979 13.818 1.00 89.50 94 CYS A C 1
ATOM 748 O O . CYS A 1 94 ? -16.646 -0.799 13.470 1.00 89.50 94 CYS A O 1
ATOM 750 N N . THR A 1 95 ? -15.586 -2.774 13.447 1.00 90.12 95 THR A N 1
ATOM 751 C CA . THR A 1 95 ? -14.469 -2.313 12.600 1.00 90.12 95 THR A CA 1
ATOM 752 C C . THR A 1 95 ? -13.751 -3.474 11.902 1.00 90.12 95 THR A C 1
ATOM 754 O O . THR A 1 95 ? -14.053 -4.640 12.143 1.00 90.12 95 THR A O 1
ATOM 757 N N . PHE A 1 96 ? -12.788 -3.172 11.034 1.00 90.56 96 PHE A N 1
ATOM 758 C CA . PHE A 1 96 ? -11.878 -4.168 10.470 1.00 90.56 96 PHE A CA 1
ATOM 759 C C . PHE A 1 96 ? -10.780 -4.550 11.477 1.00 90.56 96 PHE A C 1
ATOM 761 O O . PHE A 1 96 ? -10.357 -3.748 12.315 1.00 90.56 96 PHE A O 1
ATOM 768 N N . GLY A 1 97 ? -10.313 -5.799 11.412 1.00 88.31 97 GLY A N 1
ATOM 769 C CA . GLY A 1 97 ? -9.356 -6.340 12.387 1.00 88.31 97 GLY A CA 1
ATOM 770 C C . GLY A 1 97 ? -7.973 -5.677 12.371 1.00 88.31 97 GLY A C 1
ATOM 771 O O . GLY A 1 97 ? -7.284 -5.665 13.391 1.00 88.31 97 GLY A O 1
ATOM 772 N N . ASP A 1 98 ? -7.568 -5.096 11.246 1.00 90.56 98 ASP A N 1
ATOM 773 C CA . ASP A 1 98 ? -6.335 -4.316 11.115 1.00 90.56 98 ASP A CA 1
ATOM 774 C C . ASP A 1 98 ? -6.413 -2.985 11.885 1.00 90.56 98 ASP A C 1
ATOM 776 O O . ASP A 1 98 ? -5.488 -2.639 12.623 1.00 90.56 98 ASP A O 1
ATOM 780 N N . ALA A 1 99 ? -7.549 -2.289 11.811 1.00 91.06 99 ALA A N 1
ATOM 781 C CA . ALA A 1 99 ? -7.795 -1.037 12.523 1.00 91.06 99 ALA A CA 1
ATOM 782 C C . ALA A 1 99 ? -7.825 -1.208 14.054 1.00 91.06 99 ALA A C 1
ATOM 784 O O . ALA A 1 99 ? -7.449 -0.292 14.785 1.00 91.06 99 ALA A O 1
ATOM 785 N N . MET A 1 100 ? -8.201 -2.390 14.559 1.00 88.31 100 MET A N 1
ATOM 786 C CA . MET A 1 100 ? -8.259 -2.683 16.002 1.00 88.31 100 MET A CA 1
ATOM 787 C C . MET A 1 100 ? -6.916 -2.559 16.726 1.00 88.31 100 MET A C 1
ATOM 789 O O . MET A 1 100 ? -6.888 -2.388 17.948 1.00 88.31 100 MET A O 1
ATOM 793 N N . ARG A 1 101 ? -5.811 -2.691 15.986 1.00 90.00 101 ARG A N 1
ATOM 794 C CA . ARG A 1 101 ? -4.448 -2.739 16.528 1.00 90.00 101 ARG A CA 1
ATOM 795 C C . ARG A 1 101 ? -3.717 -1.405 16.437 1.00 90.00 101 ARG A C 1
ATOM 797 O O . ARG A 1 101 ? -2.623 -1.290 16.982 1.00 90.00 101 ARG A O 1
ATOM 804 N N . VAL A 1 102 ? -4.291 -0.412 15.759 1.00 92.81 102 VAL A N 1
ATOM 805 C CA . VAL A 1 102 ? -3.628 0.882 15.586 1.00 92.81 102 VAL A CA 1
ATOM 806 C C . VAL A 1 102 ? -3.753 1.691 16.880 1.00 92.81 102 VAL A C 1
ATOM 808 O O . VAL A 1 102 ? -4.869 1.871 17.374 1.00 92.81 102 VAL A O 1
ATOM 811 N N . PRO A 1 103 ? -2.637 2.164 17.463 1.00 90.94 103 PRO A N 1
ATOM 812 C CA . PRO A 1 103 ? -2.680 2.952 18.685 1.00 90.94 103 PRO A CA 1
ATOM 813 C C . PRO A 1 103 ? -3.144 4.388 18.412 1.00 90.94 103 PRO A C 1
ATOM 815 O O . PRO A 1 103 ? -2.742 5.015 17.431 1.00 90.94 103 PRO A O 1
ATOM 818 N N . GLY A 1 104 ? -3.962 4.922 19.320 1.00 89.50 104 GLY A N 1
ATOM 819 C CA . GLY A 1 104 ? -4.251 6.353 19.403 1.00 89.50 104 GLY A CA 1
ATOM 820 C C . GLY A 1 104 ? -3.096 7.136 20.036 1.00 89.50 104 GLY A C 1
ATOM 821 O O . GLY A 1 104 ? -2.029 6.591 20.332 1.00 89.50 104 GLY A O 1
ATOM 822 N N . LYS A 1 105 ? -3.316 8.422 20.327 1.00 88.88 105 LYS A N 1
ATOM 823 C CA . LYS A 1 105 ? -2.285 9.316 20.895 1.00 88.88 105 LYS A CA 1
ATOM 824 C C . LYS A 1 105 ? -1.730 8.835 22.234 1.00 88.88 105 LYS A C 1
ATOM 826 O O . LYS A 1 105 ? -0.574 9.090 22.550 1.00 88.88 105 LYS A O 1
ATOM 831 N N . GLN A 1 106 ? -2.556 8.154 23.025 1.00 85.44 106 GLN A N 1
ATOM 832 C CA . GLN A 1 106 ? -2.188 7.638 24.347 1.00 85.44 106 GLN A CA 1
ATOM 833 C C . GLN A 1 106 ? -1.564 6.231 24.295 1.00 85.44 106 GLN A C 1
ATOM 835 O O . GLN A 1 106 ? -1.391 5.597 25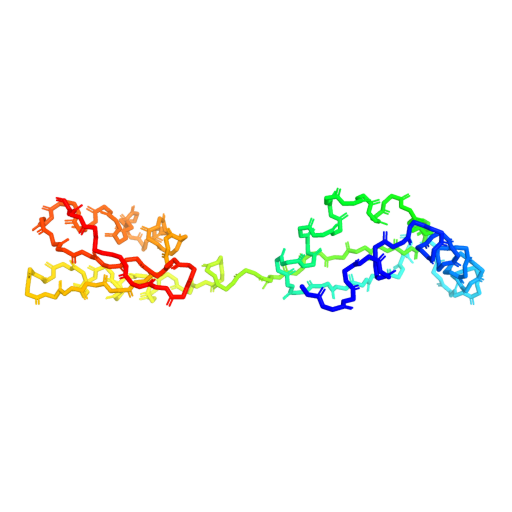.332 1.00 85.44 106 GLN A O 1
ATOM 840 N N . GLY A 1 107 ? -1.275 5.702 23.100 1.00 87.12 107 GLY A N 1
ATOM 841 C CA . GLY A 1 107 ? -0.743 4.345 22.926 1.00 87.12 107 GLY A CA 1
ATOM 842 C C . GLY A 1 107 ? -1.775 3.232 23.140 1.00 87.12 107 GLY A C 1
ATOM 843 O O . GLY A 1 107 ? -1.429 2.054 23.105 1.00 87.12 107 GLY A O 1
ATOM 844 N N . VAL A 1 108 ? -3.044 3.585 23.362 1.00 85.75 108 VAL A N 1
ATOM 845 C CA . VAL A 1 108 ? -4.150 2.636 23.518 1.00 85.75 108 VAL A CA 1
ATOM 846 C C . VAL A 1 108 ? -4.788 2.399 22.153 1.00 85.75 108 VAL A C 1
ATOM 848 O O . VAL A 1 108 ? -5.160 3.350 21.470 1.00 85.75 108 VAL A O 1
ATOM 851 N N . ALA A 1 109 ? -4.906 1.135 21.756 1.00 90.19 109 ALA A N 1
ATOM 852 C CA . ALA A 1 109 ? -5.664 0.721 20.580 1.00 90.19 109 ALA A CA 1
ATOM 853 C C . ALA A 1 109 ? -7.081 0.283 20.979 1.00 90.19 109 ALA A C 1
ATOM 855 O O . ALA A 1 109 ? -7.323 -0.064 22.140 1.00 90.19 109 ALA A O 1
ATOM 856 N N . VAL A 1 110 ? -7.999 0.237 20.013 1.00 85.56 110 VAL A N 1
ATOM 857 C CA . VAL A 1 110 ? -9.401 -0.155 20.247 1.00 85.56 110 VAL A CA 1
ATOM 858 C C . VAL A 1 110 ? -9.490 -1.535 20.904 1.00 85.56 110 VAL A C 1
ATOM 860 O O . VAL A 1 110 ? -10.174 -1.676 21.912 1.00 85.56 110 VAL A O 1
ATOM 863 N N . ALA A 1 111 ? -8.711 -2.519 20.436 1.00 83.44 111 ALA A N 1
ATOM 864 C CA . ALA A 1 111 ? -8.669 -3.849 21.053 1.00 83.44 111 ALA A CA 1
ATOM 865 C C . ALA A 1 111 ? -8.285 -3.809 22.540 1.00 83.44 111 ALA A C 1
ATOM 867 O O . ALA A 1 111 ? -8.900 -4.478 23.368 1.00 83.44 111 ALA A O 1
ATOM 868 N N . GLY A 1 112 ? -7.277 -3.003 22.888 1.00 82.00 112 GLY A N 1
ATOM 869 C CA . GLY A 1 112 ? -6.828 -2.860 24.271 1.00 82.00 112 GLY A CA 1
ATOM 870 C C . GLY A 1 112 ? -7.882 -2.198 25.155 1.00 82.00 112 GLY A C 1
ATOM 871 O O . GLY A 1 112 ? -8.025 -2.564 26.319 1.00 82.00 112 GLY A O 1
ATOM 872 N N . GLN A 1 113 ? -8.640 -1.248 24.608 1.00 84.00 113 GLN A N 1
ATOM 873 C CA . GLN A 1 113 ? -9.725 -0.605 25.337 1.00 84.00 113 GLN A CA 1
ATOM 874 C C . GLN A 1 113 ? -10.910 -1.549 25.556 1.00 84.00 113 GLN A C 1
ATOM 876 O O . GLN A 1 113 ? -11.399 -1.638 26.683 1.00 84.00 113 GLN A O 1
ATOM 881 N N . SER A 1 114 ? -11.330 -2.276 24.516 1.00 81.06 114 SER A N 1
ATOM 882 C CA . SER A 1 114 ? -12.422 -3.249 24.605 1.00 81.06 114 SER A CA 1
ATOM 883 C C . SER A 1 114 ? -12.134 -4.318 25.659 1.00 81.06 114 SER A C 1
ATOM 885 O O . SER A 1 114 ? -12.969 -4.541 26.533 1.00 81.06 114 SER A O 1
ATOM 887 N N . ALA A 1 115 ? -10.916 -4.874 25.666 1.00 80.94 115 ALA A N 1
ATOM 888 C CA . ALA A 1 115 ? -10.495 -5.865 26.659 1.00 80.94 115 ALA A CA 1
ATOM 889 C C . ALA A 1 115 ? -10.481 -5.316 28.098 1.00 80.94 115 ALA A C 1
ATOM 891 O O . ALA A 1 115 ? -10.928 -5.970 29.035 1.00 80.94 115 ALA A O 1
ATOM 892 N N . ARG A 1 116 ? -10.025 -4.071 28.302 1.00 81.06 116 ARG A N 1
ATOM 893 C CA . ARG A 1 116 ? -10.019 -3.433 29.637 1.00 81.06 116 ARG A CA 1
ATOM 894 C C . ARG A 1 116 ? -11.417 -3.205 30.208 1.00 81.06 116 ARG A C 1
ATOM 896 O O . ARG A 1 116 ? -11.560 -3.097 31.423 1.00 81.06 116 ARG A O 1
ATOM 903 N N . ARG A 1 117 ? -12.418 -3.035 29.346 1.00 78.25 117 ARG A N 1
ATOM 904 C CA . ARG A 1 117 ? -13.785 -2.664 29.734 1.00 78.25 117 ARG A CA 1
ATOM 905 C C . ARG A 1 117 ? -14.776 -3.825 29.632 1.00 78.25 117 ARG A C 1
ATOM 907 O O . ARG A 1 117 ? -15.920 -3.635 30.029 1.00 78.25 117 ARG A O 1
ATOM 914 N N . GLY A 1 118 ? -14.359 -4.990 29.125 1.00 73.31 118 GLY A N 1
ATOM 915 C CA . GLY A 1 118 ? -15.269 -6.093 28.798 1.00 73.31 118 GLY A CA 1
ATOM 916 C C . GLY A 1 118 ? -16.302 -5.695 27.740 1.00 73.31 118 GLY A C 1
ATOM 917 O O . GLY A 1 118 ? -17.433 -6.172 27.766 1.00 73.31 118 GLY A O 1
ATOM 918 N N . CYS A 1 119 ? -15.940 -4.758 26.858 1.00 70.81 119 CYS A N 1
ATOM 919 C CA . CYS A 1 119 ? -16.841 -4.214 25.852 1.00 70.81 119 CYS A CA 1
ATOM 920 C C . CYS A 1 119 ? -16.879 -5.149 24.631 1.00 70.81 119 CYS A C 1
ATOM 922 O O . CYS A 1 119 ? -15.815 -5.442 24.067 1.00 70.81 119 CYS A O 1
ATOM 924 N N . PRO A 1 120 ? -18.065 -5.626 24.212 1.00 76.19 120 PRO A N 1
ATOM 925 C CA . PRO A 1 120 ? -18.193 -6.452 23.021 1.00 76.19 120 PRO A CA 1
ATOM 926 C C . PRO A 1 120 ? -17.807 -5.658 21.768 1.00 76.19 120 PRO A C 1
ATOM 928 O O . PRO A 1 120 ? -18.141 -4.485 21.610 1.00 76.19 120 PRO A O 1
ATOM 931 N N . TYR A 1 121 ? -17.130 -6.314 20.831 1.00 81.06 121 TYR A N 1
ATOM 932 C CA . TYR A 1 121 ? -16.809 -5.729 19.531 1.00 81.06 121 TYR A CA 1
ATOM 933 C C . TYR A 1 121 ? -17.205 -6.681 18.413 1.00 81.06 121 TYR A C 1
ATOM 935 O O . TYR A 1 121 ? -17.390 -7.880 18.615 1.00 81.06 121 TYR A O 1
ATOM 943 N N . CYS A 1 122 ? -17.346 -6.140 17.212 1.00 80.50 122 CYS A N 1
ATOM 944 C CA . CYS A 1 122 ? -17.638 -6.909 16.022 1.00 80.50 122 CYS A CA 1
ATOM 945 C C . CYS A 1 122 ? -16.575 -6.642 14.960 1.00 80.50 122 CYS A C 1
ATOM 947 O O . CYS A 1 122 ? -16.248 -5.494 14.654 1.00 80.50 122 CYS A O 1
ATOM 949 N N . LEU A 1 123 ? -16.009 -7.711 14.411 1.00 82.62 123 LEU A N 1
ATOM 950 C CA . LEU A 1 123 ? -15.032 -7.620 13.339 1.00 82.62 123 LEU A CA 1
ATOM 951 C C . LEU A 1 123 ? -15.723 -7.827 12.001 1.00 82.62 123 LEU A C 1
ATOM 953 O O . LEU A 1 123 ? -16.457 -8.795 11.815 1.00 82.62 123 LEU A O 1
ATOM 957 N N . PHE A 1 124 ? -15.451 -6.927 11.063 1.00 79.12 124 PHE A N 1
ATOM 958 C CA . PHE A 1 124 ? -15.791 -7.146 9.668 1.00 79.12 124 PHE A CA 1
ATOM 959 C C . PHE A 1 124 ? -14.697 -7.983 9.004 1.00 79.12 124 PHE A C 1
ATOM 961 O O . PHE A 1 124 ? -13.573 -7.515 8.811 1.00 79.12 124 PHE A O 1
ATOM 968 N N . THR A 1 125 ? -15.032 -9.219 8.649 1.00 72.75 125 THR A N 1
ATOM 969 C CA . THR A 1 125 ? -14.164 -10.179 7.955 1.00 72.75 125 THR A CA 1
ATOM 970 C C . THR A 1 125 ? -14.945 -10.795 6.799 1.00 72.75 125 THR A C 1
ATOM 972 O O . THR A 1 125 ? -16.103 -11.169 6.953 1.00 72.75 125 THR A O 1
ATOM 975 N N . ASP A 1 126 ? -14.363 -10.836 5.597 1.00 67.94 126 ASP A N 1
ATOM 976 C CA . ASP A 1 126 ? -14.968 -11.475 4.413 1.00 67.94 126 ASP A CA 1
ATOM 977 C C . ASP A 1 126 ? -16.439 -11.087 4.130 1.00 67.94 126 ASP A C 1
ATOM 979 O O . ASP A 1 126 ? -17.264 -11.900 3.708 1.00 67.94 126 ASP A O 1
ATOM 983 N N . GLY A 1 127 ? -16.787 -9.818 4.375 1.00 70.06 127 GLY A N 1
ATOM 984 C CA . GLY A 1 127 ? -18.143 -9.292 4.174 1.00 70.06 127 GLY A CA 1
ATOM 985 C C . GLY A 1 127 ? -19.165 -9.729 5.230 1.00 70.06 127 GLY A C 1
ATOM 986 O O . GLY A 1 127 ? -20.363 -9.517 5.042 1.00 70.06 127 GLY A O 1
ATOM 987 N N . ARG A 1 128 ? -18.716 -10.328 6.334 1.00 72.00 128 ARG A N 1
ATOM 988 C CA . ARG A 1 128 ? -19.530 -10.718 7.487 1.00 72.00 128 ARG A CA 1
ATOM 989 C C . ARG A 1 128 ? -19.079 -9.973 8.732 1.00 72.00 128 ARG A C 1
ATOM 991 O O . ARG A 1 128 ? -17.935 -9.546 8.839 1.00 72.00 128 ARG A O 1
ATOM 998 N N . ALA A 1 129 ? -20.018 -9.798 9.649 1.00 78.12 129 ALA A N 1
ATOM 999 C CA . ALA A 1 129 ? -19.786 -9.199 10.948 1.00 78.12 129 ALA A CA 1
ATOM 1000 C C . ALA A 1 129 ? -19.750 -10.340 11.979 1.00 78.12 129 ALA A C 1
ATOM 1002 O O . ALA A 1 129 ? -20.754 -11.029 12.163 1.00 78.12 129 ALA A O 1
ATOM 1003 N N . GLU A 1 130 ? -18.597 -10.577 12.602 1.00 77.88 130 GLU A N 1
ATOM 1004 C CA . GLU A 1 130 ? -18.406 -11.627 13.609 1.00 77.88 130 GLU A CA 1
ATOM 1005 C C . GLU A 1 130 ? -18.214 -11.002 14.991 1.00 77.88 130 GLU A C 1
ATOM 1007 O O . GLU A 1 130 ? -17.435 -10.062 15.155 1.00 77.88 130 GLU A O 1
ATOM 1012 N N . ALA A 1 131 ? -18.948 -11.487 15.994 1.00 75.19 131 ALA A N 1
ATOM 1013 C CA . ALA A 1 131 ? -18.826 -10.986 17.359 1.00 75.19 131 ALA A CA 1
ATOM 1014 C C . ALA A 1 131 ? -17.543 -11.517 18.017 1.00 75.19 131 ALA A C 1
ATOM 1016 O O . ALA A 1 131 ? -17.302 -12.723 18.042 1.00 75.19 131 ALA A O 1
ATOM 1017 N N . GLY A 1 132 ? -16.744 -10.612 18.576 1.00 65.56 132 GLY A N 1
ATOM 1018 C CA . GLY A 1 132 ? -15.622 -10.913 19.455 1.00 65.56 132 GLY A CA 1
ATOM 1019 C C . GLY A 1 132 ? -15.963 -10.563 20.903 1.00 65.56 132 GLY A C 1
ATOM 1020 O O . GLY A 1 132 ? -16.625 -9.559 21.173 1.00 65.56 132 GLY A O 1
ATOM 1021 N N . ALA A 1 133 ? -15.509 -11.395 21.842 1.00 60.91 133 ALA A N 1
ATOM 1022 C CA . ALA A 1 133 ? -15.562 -11.079 23.267 1.00 60.91 133 ALA A CA 1
ATOM 1023 C C . ALA A 1 133 ? -14.291 -10.316 23.681 1.00 60.91 133 ALA A C 1
ATOM 1025 O O . ALA A 1 133 ? -13.193 -10.638 23.212 1.00 60.91 133 ALA A O 1
ATOM 1026 N N . GLY A 1 134 ? -14.475 -9.281 24.507 1.00 55.06 134 GLY A N 1
ATOM 1027 C CA . GLY A 1 134 ? -13.405 -8.527 25.171 1.00 55.06 134 GLY A CA 1
ATOM 1028 C C . GLY A 1 134 ? -12.875 -9.239 26.405 1.00 55.06 134 GLY A C 1
ATOM 1029 O O . GLY A 1 134 ? -13.656 -9.989 27.030 1.00 55.06 134 GLY A O 1
#